Protein AF-A0A6V8L396-F1 (afdb_monomer)

Structure (mmCIF, N/CA/C/O backbone):
data_AF-A0A6V8L396-F1
#
_entry.id   AF-A0A6V8L396-F1
#
loop_
_atom_site.group_PDB
_atom_site.id
_atom_site.type_symbol
_atom_site.label_atom_id
_atom_site.label_alt_id
_atom_site.label_comp_id
_atom_site.label_asym_id
_atom_site.label_entity_id
_atom_site.label_seq_id
_atom_site.pdbx_PDB_ins_code
_atom_site.Cartn_x
_atom_site.Cartn_y
_atom_site.Cartn_z
_atom_site.occupancy
_atom_site.B_iso_or_equiv
_atom_site.auth_seq_id
_atom_site.auth_comp_id
_atom_site.auth_asym_id
_atom_site.auth_atom_id
_atom_site.pdbx_PDB_model_num
ATOM 1 N N . MET A 1 1 ? 0.918 -4.784 -19.667 1.00 51.03 1 MET A N 1
ATOM 2 C CA . MET A 1 1 ? 1.719 -4.224 -18.558 1.00 51.03 1 MET A CA 1
ATOM 3 C C . MET A 1 1 ? 2.031 -5.389 -17.631 1.00 51.03 1 MET A C 1
ATOM 5 O O . MET A 1 1 ? 1.090 -6.029 -17.191 1.00 51.03 1 MET A O 1
ATOM 9 N N . GLN A 1 2 ? 3.299 -5.761 -17.452 1.00 62.91 2 GLN A N 1
ATOM 10 C CA . GLN A 1 2 ? 3.684 -6.818 -16.505 1.00 62.91 2 GLN A CA 1
ATOM 11 C C . GLN A 1 2 ? 3.839 -6.142 -15.140 1.00 62.91 2 GLN A C 1
ATOM 13 O O . GLN A 1 2 ? 4.807 -5.415 -14.931 1.00 62.91 2 GLN A O 1
ATOM 18 N N . ILE A 1 3 ? 2.837 -6.283 -14.274 1.00 71.19 3 ILE A N 1
ATOM 19 C CA . ILE A 1 3 ? 2.893 -5.815 -12.885 1.00 71.19 3 ILE A CA 1
ATOM 20 C C . ILE A 1 3 ? 3.280 -7.030 -12.042 1.00 71.19 3 ILE A C 1
ATOM 22 O O . ILE A 1 3 ? 2.741 -8.117 -12.253 1.00 71.19 3 ILE A O 1
ATOM 26 N N . SER A 1 4 ? 4.230 -6.870 -11.119 1.00 83.62 4 SER A N 1
ATOM 27 C CA . SER A 1 4 ? 4.570 -7.942 -10.185 1.00 83.62 4 SER A CA 1
ATOM 28 C C . SER A 1 4 ? 3.343 -8.282 -9.324 1.00 83.62 4 SER A C 1
ATOM 30 O O . SER A 1 4 ? 2.509 -7.418 -9.047 1.00 83.62 4 SER A O 1
ATOM 32 N N . ALA A 1 5 ? 3.229 -9.521 -8.836 1.00 85.56 5 ALA A N 1
ATOM 33 C CA . ALA A 1 5 ? 2.161 -9.861 -7.885 1.00 85.56 5 ALA A CA 1
ATOM 34 C C . ALA A 1 5 ? 2.187 -8.941 -6.645 1.00 85.56 5 ALA A C 1
ATOM 36 O O . ALA A 1 5 ? 1.151 -8.597 -6.083 1.00 85.56 5 ALA A O 1
ATOM 37 N N . ARG A 1 6 ? 3.383 -8.474 -6.257 1.00 88.75 6 ARG A N 1
ATOM 38 C CA . ARG A 1 6 ? 3.570 -7.506 -5.172 1.00 88.75 6 ARG A CA 1
ATOM 39 C C . ARG A 1 6 ? 2.971 -6.140 -5.508 1.00 88.75 6 ARG A C 1
ATOM 41 O O . ARG A 1 6 ? 2.292 -5.562 -4.664 1.00 88.75 6 ARG A O 1
ATOM 48 N N . GLY A 1 7 ? 3.200 -5.651 -6.724 1.00 92.25 7 GLY A N 1
ATOM 49 C CA . GLY A 1 7 ? 2.638 -4.409 -7.242 1.00 92.25 7 GLY A CA 1
ATOM 50 C C . GLY A 1 7 ? 1.114 -4.449 -7.319 1.00 92.25 7 GLY A C 1
ATOM 51 O O . GLY A 1 7 ? 0.462 -3.516 -6.857 1.00 92.25 7 GLY A O 1
ATOM 52 N N . ASP A 1 8 ? 0.541 -5.548 -7.820 1.00 90.88 8 ASP A N 1
ATOM 53 C CA . ASP A 1 8 ? -0.915 -5.749 -7.869 1.00 90.88 8 ASP A CA 1
ATOM 54 C C . ASP A 1 8 ? -1.534 -5.675 -6.465 1.00 90.88 8 ASP A C 1
ATOM 56 O O . ASP A 1 8 ? -2.450 -4.888 -6.218 1.00 90.88 8 ASP A O 1
ATOM 60 N N . TYR A 1 9 ? -0.963 -6.400 -5.501 1.00 92.94 9 TYR A N 1
ATOM 61 C CA . TYR A 1 9 ? -1.454 -6.396 -4.121 1.00 92.94 9 TYR A CA 1
ATOM 62 C C . TYR A 1 9 ? -1.303 -5.032 -3.441 1.00 92.94 9 TYR A C 1
ATOM 64 O O . TYR A 1 9 ? -2.159 -4.633 -2.651 1.00 92.94 9 TYR A O 1
ATOM 72 N N . ALA A 1 10 ? -0.251 -4.279 -3.767 1.00 95.19 10 ALA A N 1
ATOM 73 C CA . ALA A 1 10 ? -0.072 -2.923 -3.264 1.00 95.19 10 ALA A CA 1
ATOM 74 C C . ALA A 1 10 ? -1.143 -1.960 -3.783 1.00 95.19 10 ALA A C 1
ATOM 76 O O . ALA A 1 10 ? -1.666 -1.157 -3.008 1.00 95.19 10 ALA A O 1
ATOM 77 N N . VAL A 1 11 ? -1.503 -2.060 -5.066 1.00 95.69 11 VAL A N 1
ATOM 78 C CA . VAL A 1 11 ? -2.578 -1.249 -5.650 1.00 95.69 11 VAL A CA 1
ATOM 79 C C . VAL A 1 11 ? -3.922 -1.614 -5.025 1.00 95.69 11 VAL A C 1
ATOM 81 O O . VAL A 1 11 ? -4.648 -0.719 -4.599 1.00 95.69 11 VAL A O 1
ATOM 84 N N . ARG A 1 12 ? -4.227 -2.908 -4.890 1.00 95.50 12 ARG A N 1
ATOM 85 C CA . ARG A 1 12 ? -5.455 -3.392 -4.239 1.00 95.50 12 ARG A CA 1
ATOM 86 C C . ARG A 1 12 ? -5.583 -2.914 -2.795 1.00 95.50 12 ARG A C 1
ATOM 88 O O . ARG A 1 12 ? -6.603 -2.339 -2.429 1.00 95.50 12 ARG A O 1
ATOM 95 N N . ALA A 1 13 ? -4.521 -3.045 -1.999 1.00 96.50 13 ALA A N 1
ATOM 96 C CA . ALA A 1 13 ? -4.500 -2.534 -0.630 1.00 96.50 13 ALA A CA 1
ATOM 97 C C . ALA A 1 13 ? -4.742 -1.015 -0.574 1.00 96.50 13 ALA A C 1
ATOM 99 O O . ALA A 1 13 ? -5.498 -0.532 0.269 1.00 96.50 13 ALA A O 1
ATOM 100 N N . ALA A 1 14 ? -4.119 -0.252 -1.478 1.00 97.00 14 ALA A N 1
ATOM 101 C CA . ALA A 1 14 ? -4.315 1.192 -1.554 1.00 97.00 14 ALA A CA 1
ATOM 102 C C . ALA A 1 14 ? -5.747 1.572 -1.967 1.00 97.00 14 ALA A C 1
ATOM 104 O O . ALA A 1 14 ? -6.254 2.579 -1.479 1.00 97.00 14 ALA A O 1
ATOM 105 N N . LEU A 1 15 ? -6.411 0.773 -2.810 1.00 96.62 15 LEU A N 1
ATOM 106 C CA . LEU A 1 15 ? -7.813 0.973 -3.193 1.00 96.62 15 LEU A CA 1
ATOM 107 C C . LEU A 1 15 ? -8.778 0.740 -2.024 1.00 96.62 15 LEU A C 1
ATOM 109 O O . LEU A 1 15 ? -9.686 1.554 -1.833 1.00 96.62 15 LEU A O 1
ATOM 113 N N . SER A 1 16 ? -8.562 -0.295 -1.203 1.00 96.88 16 SER A N 1
ATOM 114 C CA . SER A 1 16 ? -9.347 -0.494 0.027 1.00 96.88 16 SER A CA 1
ATOM 115 C C . SER A 1 16 ? -9.204 0.713 0.958 1.00 96.88 16 SER A C 1
ATOM 117 O O . SER A 1 16 ? -10.196 1.298 1.391 1.00 96.88 16 SER A O 1
ATOM 119 N N . LEU A 1 17 ? -7.964 1.165 1.187 1.00 97.38 17 LEU A N 1
ATOM 120 C CA . LEU A 1 17 ? -7.687 2.339 2.019 1.00 97.38 17 LEU A CA 1
ATOM 121 C C . LEU A 1 17 ? -8.270 3.633 1.439 1.00 97.38 17 LEU A C 1
ATOM 123 O O . LEU A 1 17 ? -8.744 4.478 2.192 1.00 97.38 17 LEU A O 1
ATOM 127 N N . ALA A 1 18 ? -8.246 3.798 0.116 1.00 97.31 18 ALA A N 1
ATOM 128 C CA . ALA A 1 18 ? -8.839 4.945 -0.562 1.00 97.31 18 ALA A CA 1
ATOM 129 C C . ALA A 1 18 ? -10.361 4.985 -0.397 1.00 97.31 18 ALA A C 1
ATOM 131 O O . ALA A 1 18 ? -10.916 6.057 -0.169 1.00 97.31 18 ALA A O 1
ATOM 132 N N . SER A 1 19 ? -11.015 3.824 -0.476 1.00 96.81 19 SER A N 1
ATOM 133 C CA . SER A 1 19 ? -12.471 3.695 -0.341 1.00 96.81 19 SER A CA 1
ATOM 134 C C . SER A 1 19 ? -12.950 3.978 1.084 1.00 96.81 19 SER A C 1
ATOM 136 O O . SER A 1 19 ? -14.049 4.490 1.271 1.00 96.81 19 SER A O 1
ATOM 138 N N . ALA A 1 20 ? -12.114 3.690 2.085 1.00 96.19 20 ALA A N 1
ATOM 139 C CA . ALA A 1 20 ? -12.396 3.980 3.488 1.00 96.19 20 ALA A CA 1
ATOM 140 C C . ALA A 1 20 ? -11.873 5.349 3.962 1.00 96.19 20 ALA A C 1
ATOM 142 O O . ALA A 1 20 ? -12.145 5.740 5.095 1.00 96.19 20 ALA A O 1
ATOM 143 N N . TYR A 1 21 ? -11.110 6.081 3.144 1.00 96.62 21 TYR A N 1
ATOM 144 C CA . TYR A 1 21 ? -10.445 7.314 3.565 1.00 96.62 21 TYR A CA 1
ATOM 145 C C . TYR A 1 21 ? -11.450 8.373 4.068 1.00 96.62 21 TYR A C 1
ATOM 147 O O . TYR A 1 21 ? -12.440 8.636 3.383 1.00 96.62 21 TYR A O 1
ATOM 155 N N . PRO A 1 22 ? -11.193 9.052 5.208 1.00 95.56 22 PRO A N 1
ATOM 156 C CA . PRO A 1 22 ? -9.960 9.040 6.009 1.00 95.56 22 PRO A CA 1
ATOM 157 C C . PRO A 1 22 ? -9.918 8.003 7.147 1.00 95.56 22 PRO A C 1
ATOM 159 O O . PRO A 1 22 ? -8.983 8.029 7.948 1.00 95.56 22 PRO A O 1
ATOM 162 N N . SER A 1 23 ? -10.889 7.094 7.232 1.00 96.06 23 SER A N 1
ATOM 163 C CA . SER A 1 23 ? -10.984 6.086 8.294 1.00 96.06 23 SER A CA 1
ATOM 164 C C . SER A 1 23 ? -9.814 5.096 8.284 1.00 96.06 23 SER A C 1
ATOM 166 O O . SER A 1 23 ? -9.154 4.874 7.267 1.00 96.06 23 SER A O 1
ATOM 168 N N . LEU A 1 24 ? -9.548 4.498 9.447 1.00 96.06 24 LEU A N 1
ATOM 169 C CA . LEU A 1 24 ? -8.548 3.445 9.602 1.00 96.06 24 LEU A CA 1
ATOM 170 C C . LEU A 1 24 ? -9.134 2.091 9.198 1.00 96.06 24 LEU A C 1
ATOM 172 O O . LEU A 1 24 ? -10.262 1.764 9.558 1.00 96.06 24 LEU A O 1
ATOM 176 N N . MET A 1 25 ? -8.332 1.270 8.525 1.00 96.12 25 MET A N 1
ATOM 177 C CA . MET A 1 25 ? -8.629 -0.142 8.294 1.00 96.12 25 MET A CA 1
ATOM 178 C C . MET A 1 25 ? -7.545 -1.024 8.903 1.00 96.12 25 MET A C 1
ATOM 180 O O . MET A 1 25 ? -6.349 -0.774 8.734 1.00 96.12 25 MET A O 1
ATOM 184 N N . SER A 1 26 ? -7.939 -2.093 9.592 1.00 95.00 26 SER A N 1
ATOM 185 C CA . SER A 1 26 ? -6.975 -3.075 10.088 1.00 95.00 26 SER A CA 1
ATOM 186 C C . SER A 1 26 ? -6.359 -3.862 8.924 1.00 95.00 26 SER A C 1
ATOM 188 O O . SER A 1 26 ? -6.996 -4.082 7.893 1.00 95.00 26 SER A O 1
ATOM 190 N N . ALA A 1 27 ? -5.124 -4.348 9.092 1.00 93.25 27 ALA A N 1
ATOM 191 C CA . ALA A 1 27 ? -4.502 -5.217 8.086 1.00 93.25 27 ALA A CA 1
ATOM 192 C C . ALA A 1 27 ? -5.336 -6.485 7.829 1.00 93.25 27 ALA A C 1
ATOM 194 O O . ALA A 1 27 ? -5.348 -7.005 6.720 1.00 93.25 27 ALA A O 1
ATOM 195 N N . GLN A 1 28 ? -6.063 -6.971 8.839 1.00 93.00 28 GLN A N 1
ATOM 196 C CA . GLN A 1 28 ? -6.955 -8.116 8.690 1.00 93.00 28 GLN A CA 1
ATOM 197 C C . GLN A 1 28 ? -8.180 -7.790 7.828 1.00 93.00 28 GLN A C 1
ATOM 199 O O . GLN A 1 28 ? -8.518 -8.592 6.965 1.00 93.00 28 GLN A O 1
ATOM 204 N N . ALA A 1 29 ? -8.794 -6.619 8.014 1.00 94.12 29 ALA A N 1
ATOM 205 C CA . ALA A 1 29 ? -9.924 -6.184 7.195 1.00 94.12 29 ALA A CA 1
ATOM 206 C C . ALA A 1 29 ? -9.517 -6.023 5.724 1.00 94.12 29 ALA A C 1
ATOM 208 O O . ALA A 1 29 ? -10.196 -6.534 4.844 1.00 94.12 29 ALA A O 1
ATOM 209 N N . ILE A 1 30 ? -8.366 -5.396 5.458 1.00 95.31 30 ILE A N 1
ATOM 210 C CA . ILE A 1 30 ? -7.846 -5.227 4.090 1.00 95.31 3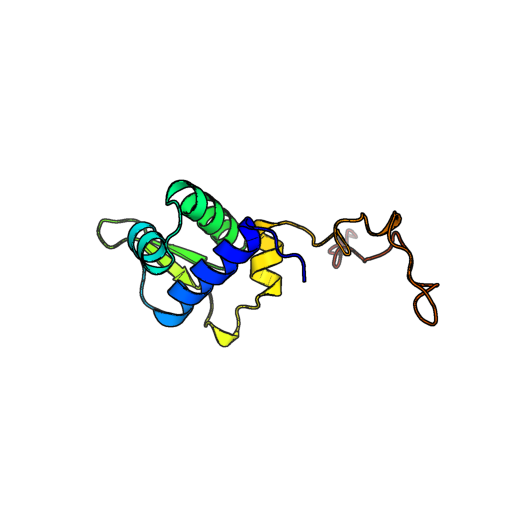0 ILE A CA 1
ATOM 211 C C . ILE A 1 30 ? -7.508 -6.589 3.458 1.00 95.31 30 ILE A C 1
ATOM 213 O O . ILE A 1 30 ? -7.788 -6.815 2.285 1.00 95.31 30 ILE A O 1
ATOM 217 N N . ALA A 1 31 ? -6.915 -7.511 4.225 1.00 93.88 31 ALA A N 1
ATOM 218 C CA . ALA A 1 31 ? -6.601 -8.856 3.742 1.00 93.88 31 ALA A CA 1
ATOM 219 C C . ALA A 1 31 ? -7.862 -9.641 3.350 1.00 93.88 31 ALA A C 1
ATOM 221 O O . ALA A 1 31 ? -7.845 -10.338 2.342 1.00 93.88 31 ALA A O 1
ATOM 222 N N . GLN A 1 32 ? -8.939 -9.521 4.130 1.00 93.50 32 GLN A N 1
ATOM 223 C CA . GLN A 1 32 ? -10.223 -10.163 3.839 1.00 93.50 32 GLN A CA 1
ATOM 224 C C . GLN A 1 32 ? -10.928 -9.523 2.640 1.00 93.50 32 GLN A C 1
ATOM 226 O O . GLN A 1 32 ? -11.400 -10.243 1.768 1.00 93.50 32 GLN A O 1
ATOM 231 N N . ASP A 1 33 ? -10.956 -8.190 2.577 1.00 92.12 33 ASP A N 1
ATOM 232 C CA . ASP A 1 33 ? -11.589 -7.422 1.496 1.00 92.12 33 ASP A CA 1
ATOM 233 C C . ASP A 1 33 ? -11.004 -7.751 0.113 1.00 92.12 33 ASP A C 1
ATOM 235 O O . ASP A 1 33 ? -11.711 -7.753 -0.889 1.00 92.12 33 ASP A O 1
ATOM 239 N N . GLN A 1 34 ? -9.710 -8.066 0.059 1.00 91.38 34 GLN A N 1
ATOM 240 C CA . GLN A 1 34 ? -8.982 -8.281 -1.192 1.00 91.38 34 GLN A CA 1
ATOM 241 C C . GLN A 1 34 ? -8.555 -9.739 -1.426 1.00 91.38 34 GLN A C 1
ATOM 243 O O . GLN A 1 34 ? -7.811 -9.997 -2.372 1.00 91.38 34 GLN A O 1
ATOM 248 N N . ASP A 1 35 ? -8.994 -10.669 -0.570 1.00 91.44 35 ASP A N 1
ATOM 249 C CA . ASP A 1 35 ? -8.606 -12.089 -0.587 1.00 91.44 35 ASP A CA 1
ATOM 250 C C . ASP A 1 35 ? -7.077 -12.294 -0.670 1.00 91.44 35 ASP A C 1
ATOM 252 O O . ASP A 1 35 ? -6.533 -12.973 -1.543 1.00 91.44 35 ASP A O 1
ATOM 256 N N . MET A 1 36 ? -6.347 -11.626 0.232 1.00 89.88 36 MET A N 1
ATOM 257 C CA . MET A 1 36 ? -4.882 -11.590 0.236 1.00 89.88 36 MET A CA 1
ATOM 258 C C . MET A 1 36 ? -4.271 -12.260 1.477 1.00 89.88 36 MET A C 1
ATOM 260 O O . MET A 1 36 ? -4.740 -12.056 2.601 1.00 89.88 36 MET A O 1
ATOM 264 N N . PRO A 1 37 ? -3.131 -12.971 1.344 1.00 92.25 37 PRO A N 1
ATOM 265 C CA . PRO A 1 37 ? -2.410 -13.503 2.497 1.00 92.25 37 PRO A CA 1
ATOM 266 C C . PRO A 1 37 ? -1.916 -12.392 3.437 1.00 92.25 37 PRO A C 1
ATOM 268 O O . PRO A 1 37 ? -1.089 -11.557 3.058 1.00 92.25 37 PRO A O 1
ATOM 271 N N . ARG A 1 38 ? -2.346 -12.424 4.707 1.00 90.44 38 ARG A N 1
ATOM 272 C CA . ARG A 1 38 ? -2.062 -11.360 5.693 1.00 90.44 38 ARG A CA 1
ATOM 273 C C . ARG A 1 38 ? -0.575 -11.028 5.840 1.00 90.44 38 ARG A C 1
ATOM 275 O O . ARG A 1 38 ? -0.209 -9.860 5.813 1.00 90.44 38 ARG A O 1
ATOM 282 N N . LYS A 1 39 ? 0.293 -12.042 5.948 1.00 89.44 39 LYS A N 1
ATOM 283 C CA . LYS A 1 39 ? 1.753 -11.842 6.065 1.00 89.44 39 LYS A CA 1
ATOM 284 C C . LYS A 1 39 ? 2.332 -11.061 4.885 1.00 89.44 39 LYS A C 1
ATOM 286 O O . LYS A 1 39 ? 3.249 -10.265 5.062 1.00 89.44 39 LYS A O 1
ATOM 291 N N . PHE A 1 40 ? 1.815 -11.302 3.683 1.00 89.81 40 PHE A N 1
ATOM 292 C CA . PHE A 1 40 ? 2.279 -10.603 2.494 1.00 89.81 40 PHE A CA 1
ATOM 293 C C . PHE A 1 40 ? 1.797 -9.152 2.499 1.00 89.81 40 PHE A C 1
ATOM 295 O O . PHE A 1 40 ? 2.586 -8.237 2.266 1.00 89.81 40 PHE A O 1
ATOM 302 N N . LEU A 1 41 ? 0.525 -8.936 2.842 1.00 93.31 41 LEU A N 1
ATOM 303 C CA . LEU A 1 41 ? -0.036 -7.599 2.991 1.00 93.31 41 LEU A CA 1
ATOM 304 C C . LEU A 1 41 ? 0.714 -6.773 4.047 1.00 93.31 41 LEU A C 1
ATOM 306 O O . LEU A 1 41 ? 0.991 -5.603 3.815 1.00 93.31 41 LEU A O 1
ATOM 310 N N . GLU A 1 42 ? 1.091 -7.364 5.182 1.00 93.25 42 GLU A N 1
ATOM 311 C CA . GLU A 1 42 ? 1.880 -6.684 6.219 1.00 93.25 42 GLU A CA 1
ATOM 312 C C . GLU A 1 42 ? 3.224 -6.171 5.670 1.00 93.25 42 GLU A C 1
ATOM 314 O O . GLU A 1 42 ? 3.625 -5.046 5.976 1.00 93.25 42 GLU A O 1
ATOM 319 N N . ALA A 1 43 ? 3.895 -6.951 4.813 1.00 93.31 43 ALA A N 1
ATOM 320 C CA . ALA A 1 43 ? 5.125 -6.523 4.149 1.00 93.31 43 ALA A CA 1
ATOM 321 C C . ALA A 1 43 ? 4.876 -5.369 3.162 1.00 93.31 43 ALA A C 1
ATOM 323 O O . ALA A 1 43 ? 5.613 -4.384 3.171 1.00 93.31 43 ALA A O 1
ATOM 324 N N . VAL A 1 44 ? 3.809 -5.455 2.364 1.00 95.00 44 VAL A N 1
ATOM 325 C CA . VAL A 1 44 ? 3.391 -4.395 1.432 1.00 95.00 44 VAL A CA 1
ATOM 326 C C . VAL A 1 44 ? 3.056 -3.099 2.179 1.00 95.00 44 VAL A C 1
ATOM 328 O O . VAL A 1 44 ? 3.580 -2.038 1.849 1.00 95.00 44 VAL A O 1
ATOM 331 N N . LEU A 1 45 ? 2.242 -3.169 3.234 1.00 95.50 45 LEU A N 1
ATOM 332 C CA . LEU A 1 45 ? 1.875 -2.016 4.060 1.00 95.50 45 LEU A CA 1
ATOM 333 C C . LEU A 1 45 ? 3.093 -1.400 4.758 1.00 95.50 45 LEU A C 1
ATOM 335 O O . LEU A 1 45 ? 3.150 -0.182 4.931 1.00 95.50 45 LEU A O 1
ATOM 339 N N . ALA A 1 46 ? 4.083 -2.210 5.146 1.00 95.25 46 ALA A N 1
ATOM 340 C CA . ALA A 1 46 ? 5.334 -1.706 5.701 1.00 95.25 46 ALA A CA 1
ATOM 341 C C . ALA A 1 46 ? 6.123 -0.876 4.677 1.00 95.25 46 ALA A C 1
ATOM 343 O O . ALA A 1 46 ? 6.636 0.187 5.036 1.00 95.25 46 ALA A O 1
ATOM 344 N N . ASP A 1 47 ? 6.185 -1.312 3.420 1.00 95.31 47 ASP A N 1
ATOM 345 C CA . ASP A 1 47 ? 6.857 -0.574 2.345 1.00 95.31 47 ASP A CA 1
ATOM 346 C C . ASP A 1 47 ? 6.115 0.713 1.984 1.00 95.31 47 ASP A C 1
ATOM 348 O O . ASP A 1 47 ? 6.721 1.785 1.943 1.00 95.31 47 ASP A O 1
ATOM 352 N N . LEU A 1 48 ? 4.787 0.651 1.850 1.00 96.69 48 LEU A N 1
ATOM 353 C CA . LEU A 1 48 ? 3.956 1.838 1.637 1.00 96.69 48 LEU A CA 1
ATOM 354 C C . LEU A 1 48 ? 4.101 2.849 2.784 1.00 96.69 48 LEU A C 1
ATOM 356 O O . LEU A 1 48 ? 4.110 4.059 2.549 1.00 96.69 48 LEU A O 1
ATOM 360 N N . ARG A 1 49 ? 4.251 2.374 4.029 1.00 96.81 49 ARG A N 1
ATOM 361 C CA . ARG A 1 49 ? 4.484 3.238 5.194 1.00 96.81 49 ARG A CA 1
ATOM 362 C C . ARG A 1 49 ? 5.859 3.895 5.129 1.00 96.81 49 ARG A C 1
ATOM 364 O O . ARG A 1 49 ? 5.970 5.085 5.406 1.00 96.81 49 ARG A O 1
ATOM 371 N N . ARG A 1 50 ? 6.905 3.142 4.769 1.00 95.62 50 ARG A N 1
ATOM 372 C CA . ARG A 1 50 ? 8.268 3.680 4.584 1.00 95.62 50 ARG A CA 1
ATOM 373 C C . ARG A 1 50 ? 8.307 4.749 3.493 1.00 95.62 50 ARG A C 1
ATOM 375 O O . ARG A 1 50 ? 8.998 5.745 3.660 1.00 95.62 50 ARG A O 1
ATOM 382 N N . ALA A 1 51 ? 7.534 4.564 2.424 1.00 95.56 51 ALA A N 1
ATOM 383 C CA . ALA A 1 51 ? 7.392 5.529 1.339 1.00 95.56 51 ALA A CA 1
ATOM 384 C C . ALA A 1 51 ? 6.479 6.726 1.677 1.00 95.56 51 ALA A C 1
ATOM 386 O O . ALA A 1 51 ? 6.309 7.613 0.844 1.00 95.56 51 ALA A O 1
ATOM 387 N N . GLY A 1 52 ? 5.871 6.762 2.869 1.00 96.69 52 GLY A N 1
ATOM 388 C CA . GLY A 1 52 ? 4.978 7.845 3.285 1.00 96.69 52 GLY A CA 1
ATOM 389 C C . GLY A 1 52 ? 3.626 7.863 2.567 1.00 96.69 52 GLY A C 1
ATOM 390 O O . GLY A 1 52 ? 2.946 8.881 2.600 1.00 96.69 52 GLY A O 1
ATOM 391 N N . ILE A 1 53 ? 3.227 6.760 1.927 1.00 97.69 53 ILE A N 1
ATOM 392 C CA . ILE A 1 53 ? 1.942 6.634 1.220 1.00 97.69 53 ILE A CA 1
ATOM 393 C C . ILE A 1 53 ? 0.813 6.310 2.200 1.00 97.69 53 ILE A C 1
ATOM 395 O O . ILE A 1 53 ? -0.306 6.796 2.040 1.00 97.69 53 ILE A O 1
ATOM 399 N N . VAL A 1 54 ? 1.107 5.521 3.236 1.00 98.06 54 VAL A N 1
ATOM 400 C CA . VAL A 1 54 ? 0.154 5.175 4.298 1.00 98.06 54 VAL A CA 1
ATOM 401 C C . VAL A 1 54 ? 0.677 5.590 5.666 1.00 98.06 54 VAL A C 1
ATOM 403 O O . VAL A 1 54 ? 1.885 5.629 5.913 1.00 98.06 54 VAL A O 1
ATOM 406 N N . ARG A 1 55 ? -0.248 5.853 6.584 1.00 96.69 55 ARG A N 1
ATOM 407 C CA . ARG A 1 55 ? 0.019 6.037 8.012 1.00 96.69 55 ARG A CA 1
ATOM 408 C C . ARG A 1 55 ? -0.522 4.839 8.773 1.00 96.69 55 ARG A C 1
ATOM 410 O O . ARG A 1 55 ? -1.519 4.252 8.368 1.00 96.69 55 ARG A O 1
ATOM 417 N N . ALA A 1 56 ? 0.148 4.490 9.865 1.00 94.62 56 ALA A N 1
ATOM 418 C CA . ALA A 1 56 ? -0.270 3.415 10.752 1.00 94.62 56 ALA A CA 1
ATOM 419 C C . ALA A 1 56 ? -0.546 3.979 12.146 1.00 94.62 56 ALA A C 1
ATOM 421 O O . ALA A 1 56 ? 0.292 4.697 12.695 1.00 94.62 56 ALA A O 1
ATOM 422 N N . GLN A 1 57 ? -1.682 3.609 12.724 1.00 93.38 57 GLN A N 1
ATOM 423 C CA . GLN A 1 57 ? -2.044 3.916 14.101 1.00 93.38 57 GLN A CA 1
ATOM 424 C C . GLN A 1 57 ? -2.015 2.634 14.935 1.00 93.38 57 GLN A C 1
ATOM 426 O O . GLN A 1 57 ? -2.503 1.590 14.505 1.00 93.38 57 GLN A O 1
ATOM 431 N N . ARG A 1 58 ? -1.411 2.704 16.125 1.00 87.25 58 ARG A N 1
ATOM 432 C CA . ARG A 1 58 ? -1.368 1.590 17.087 1.00 87.25 58 ARG A CA 1
ATOM 433 C C . ARG A 1 58 ? -2.603 1.618 17.994 1.00 87.25 58 ARG A C 1
ATOM 435 O O . ARG A 1 58 ? -3.187 2.679 18.189 1.00 87.25 58 ARG A O 1
ATOM 442 N N . GLY A 1 59 ? -2.932 0.477 18.597 1.00 84.69 59 GLY A N 1
ATOM 443 C CA . GLY A 1 59 ? -4.039 0.327 19.549 1.00 84.69 59 GLY A CA 1
ATOM 444 C C . GLY A 1 59 ? -5.034 -0.752 19.119 1.00 84.69 59 GLY A C 1
ATOM 445 O O . GLY A 1 59 ? -4.878 -1.335 18.049 1.00 84.69 59 GLY A O 1
ATOM 446 N N . ALA A 1 60 ? -6.041 -1.014 19.958 1.00 75.31 60 ALA A N 1
ATOM 447 C CA . ALA A 1 60 ? -7.105 -1.984 19.669 1.00 75.31 60 ALA A CA 1
ATOM 448 C C . ALA A 1 60 ? -7.937 -1.582 18.434 1.00 75.31 60 ALA A C 1
ATOM 450 O O . ALA A 1 60 ? -8.231 -2.421 17.594 1.00 75.31 60 ALA A O 1
ATOM 451 N N . GLU A 1 61 ? -8.189 -0.279 18.281 1.00 78.12 61 GLU A N 1
ATOM 452 C CA . GLU A 1 61 ? -8.814 0.363 17.109 1.00 78.12 61 GLU A CA 1
ATOM 453 C C . GLU A 1 61 ? -7.759 0.831 16.077 1.00 78.12 61 GLU A C 1
ATOM 455 O O . GLU A 1 61 ? -7.965 1.763 15.301 1.00 78.12 61 GLU A O 1
ATOM 460 N N . GLY A 1 62 ? -6.552 0.257 16.133 1.00 87.88 62 GLY A N 1
ATOM 461 C CA . GLY A 1 62 ? -5.443 0.618 15.258 1.00 87.88 62 GLY A CA 1
ATOM 462 C C . GLY A 1 62 ? -5.635 0.123 13.824 1.00 87.88 62 GLY A C 1
ATOM 463 O O . GLY A 1 62 ? -6.419 -0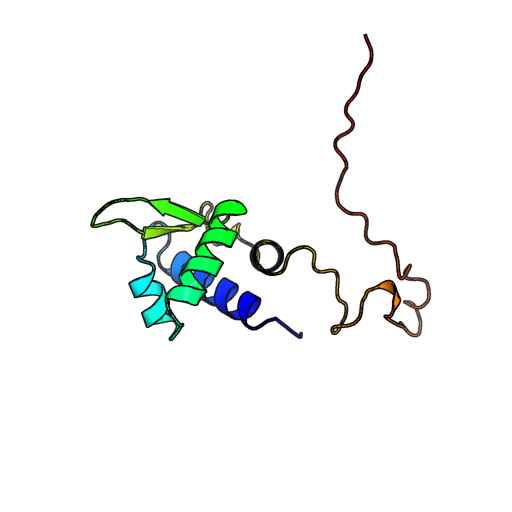.779 13.535 1.00 87.88 62 GLY A O 1
ATOM 464 N N . GLY A 1 63 ? -4.863 0.681 12.899 1.00 94.56 63 GLY A N 1
ATOM 465 C CA . GLY A 1 63 ? -4.968 0.321 11.492 1.00 94.56 63 GLY A CA 1
ATOM 466 C C . GLY A 1 63 ? -4.124 1.200 10.591 1.00 94.56 63 GLY A C 1
ATOM 467 O O . GLY A 1 63 ? -3.195 1.876 11.038 1.00 94.56 63 GLY A O 1
ATOM 468 N N . TYR A 1 64 ? -4.462 1.173 9.312 1.00 97.38 64 TYR A N 1
ATOM 469 C CA . TYR A 1 64 ? -3.809 1.908 8.247 1.00 97.38 64 TYR A CA 1
ATOM 470 C C . TYR A 1 64 ? -4.804 2.852 7.576 1.00 97.38 64 TYR A C 1
ATOM 472 O O . TYR A 1 64 ? -5.988 2.548 7.478 1.00 97.38 64 TYR A O 1
ATOM 480 N N . THR A 1 65 ? -4.312 3.990 7.102 1.00 97.69 65 THR A N 1
ATOM 481 C CA . THR A 1 65 ? -5.041 4.925 6.232 1.00 97.69 65 THR A CA 1
ATOM 482 C C . THR A 1 65 ? -4.054 5.575 5.266 1.00 97.69 65 THR A C 1
ATOM 484 O O . THR A 1 65 ? -2.838 5.504 5.482 1.00 97.69 65 THR A O 1
ATOM 487 N N . LEU A 1 66 ? -4.537 6.203 4.195 1.00 98.25 66 LEU A N 1
ATOM 488 C CA . LEU A 1 66 ? -3.665 6.958 3.296 1.00 98.25 66 LEU A CA 1
ATOM 489 C C . LEU A 1 66 ? -3.082 8.182 4.014 1.00 98.25 66 LEU A C 1
ATOM 491 O O . LEU A 1 66 ? -3.740 8.846 4.813 1.00 98.25 66 LEU A O 1
ATOM 495 N N . ALA A 1 67 ? -1.823 8.500 3.721 1.00 97.69 67 ALA A N 1
ATOM 496 C CA . ALA A 1 67 ? -1.162 9.676 4.276 1.00 97.69 67 ALA A CA 1
ATOM 497 C C . ALA A 1 67 ? -1.685 10.989 3.672 1.00 97.69 67 ALA A C 1
ATOM 499 O O . ALA A 1 67 ? -1.643 12.018 4.346 1.00 97.69 67 ALA A O 1
ATOM 500 N N . ASN A 1 68 ? -2.184 10.927 2.433 1.00 97.31 68 ASN A N 1
ATOM 501 C CA . ASN A 1 68 ? -2.746 12.036 1.664 1.00 97.31 68 ASN A CA 1
ATOM 502 C C . ASN A 1 68 ? -4.109 11.622 1.072 1.00 97.31 68 ASN A C 1
ATOM 504 O O . ASN A 1 68 ? -4.383 10.421 0.982 1.00 97.31 68 ASN A O 1
ATOM 508 N N . PRO A 1 69 ? -4.956 12.575 0.645 1.00 97.81 69 PRO A N 1
ATOM 509 C CA . PRO A 1 69 ? -6.213 12.278 -0.038 1.00 97.81 69 PRO A CA 1
ATOM 510 C C . PRO A 1 69 ? -6.028 11.331 -1.239 1.00 97.81 69 PRO A C 1
ATOM 512 O O . PRO A 1 69 ? -5.047 11.481 -1.969 1.00 97.81 69 PRO A O 1
ATOM 515 N N . PRO A 1 70 ? -6.978 10.414 -1.522 1.00 97.31 70 PRO A N 1
ATOM 516 C CA . PRO A 1 70 ? -6.849 9.424 -2.599 1.00 97.31 70 PRO A CA 1
ATOM 517 C C . PRO A 1 70 ? -6.460 10.007 -3.962 1.00 97.31 70 PRO A C 1
ATOM 519 O O . PRO A 1 70 ? -5.630 9.442 -4.664 1.00 97.31 70 PRO A O 1
ATOM 522 N N . ARG A 1 71 ? -7.003 11.183 -4.305 1.00 96.88 71 ARG A N 1
ATOM 523 C CA . ARG A 1 71 ? -6.718 11.899 -5.563 1.00 96.88 71 ARG A CA 1
ATOM 524 C C . ARG A 1 71 ? -5.249 12.326 -5.730 1.00 96.88 71 ARG A C 1
ATOM 526 O O . ARG A 1 71 ? -4.838 12.649 -6.836 1.00 96.88 71 ARG A O 1
ATOM 533 N N . GLU A 1 72 ? -4.478 12.368 -4.644 1.00 97.25 72 GLU A N 1
ATOM 534 C CA . GLU A 1 72 ? -3.059 12.757 -4.626 1.00 97.25 72 GLU A CA 1
ATOM 535 C C . GLU A 1 72 ? -2.128 11.532 -4.632 1.00 97.25 72 GLU A C 1
ATOM 537 O O . GLU A 1 72 ? -0.917 11.661 -4.818 1.00 97.25 72 GLU A O 1
ATOM 542 N N . VAL A 1 73 ? -2.678 10.326 -4.456 1.00 97.00 73 VAL A N 1
ATOM 543 C CA . VAL A 1 73 ? -1.917 9.076 -4.458 1.00 97.00 73 VAL A CA 1
ATOM 544 C C . VAL A 1 73 ? -1.928 8.479 -5.862 1.00 97.00 73 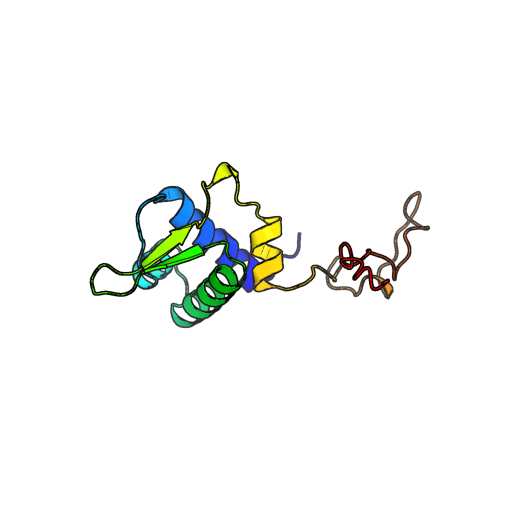VAL A C 1
AT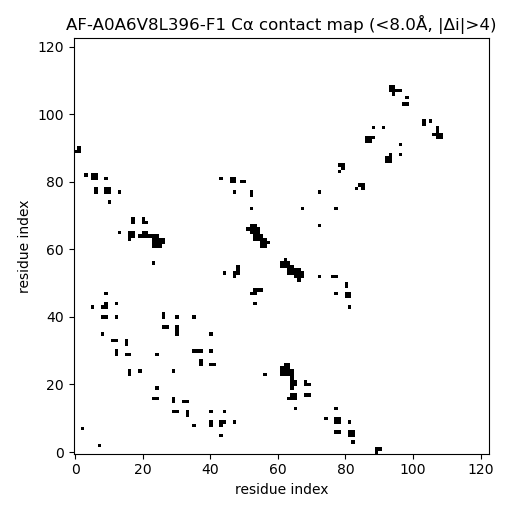OM 546 O O . VAL A 1 73 ? -2.962 8.075 -6.384 1.00 97.00 73 VAL A O 1
ATOM 549 N N . THR A 1 74 ? -0.753 8.395 -6.486 1.00 95.62 74 THR A N 1
ATOM 550 C CA . THR A 1 74 ? -0.619 7.831 -7.837 1.00 95.62 74 THR A CA 1
ATOM 551 C C . THR A 1 74 ? -0.222 6.358 -7.794 1.00 95.62 74 THR A C 1
ATOM 553 O O . THR A 1 74 ? 0.595 5.943 -6.969 1.00 95.62 74 THR A O 1
ATOM 556 N N . ILE A 1 75 ? -0.711 5.572 -8.759 1.00 93.44 75 ILE A N 1
ATOM 557 C CA . ILE A 1 75 ? -0.288 4.173 -8.947 1.00 93.44 75 ILE A CA 1
ATOM 558 C C . ILE A 1 75 ? 1.238 4.086 -9.116 1.00 93.44 75 ILE A C 1
ATOM 560 O O . ILE A 1 75 ? 1.882 3.218 -8.536 1.00 93.44 75 ILE A O 1
ATOM 564 N N . GLY A 1 76 ? 1.852 5.033 -9.833 1.00 91.56 76 GLY A N 1
ATOM 565 C CA . GLY A 1 76 ? 3.308 5.080 -9.995 1.00 91.56 76 GLY A CA 1
ATOM 566 C C . GLY A 1 76 ? 4.081 5.317 -8.690 1.00 91.56 76 GLY A C 1
ATOM 567 O O . GLY A 1 76 ? 5.229 4.890 -8.578 1.00 91.56 76 GLY A O 1
ATOM 568 N N . ALA A 1 77 ? 3.496 5.991 -7.693 1.00 93.44 77 ALA A N 1
ATOM 569 C CA . ALA A 1 77 ? 4.092 6.096 -6.359 1.00 93.44 77 ALA A CA 1
ATOM 570 C C . ALA A 1 77 ? 3.994 4.765 -5.600 1.00 93.44 77 ALA A C 1
ATOM 572 O O . ALA A 1 77 ? 4.986 4.326 -5.024 1.00 93.44 77 ALA A O 1
ATOM 573 N N . ILE A 1 78 ? 2.836 4.101 -5.669 1.00 95.19 78 ILE A N 1
ATOM 574 C CA . ILE A 1 78 ? 2.593 2.790 -5.047 1.00 95.19 78 ILE A CA 1
ATOM 575 C C . ILE A 1 78 ? 3.567 1.741 -5.594 1.00 95.19 78 ILE A C 1
ATOM 577 O O . ILE A 1 78 ? 4.263 1.091 -4.819 1.00 95.19 78 ILE A O 1
ATOM 581 N N . LEU A 1 79 ? 3.676 1.618 -6.920 1.00 92.19 79 LEU A N 1
ATOM 582 C CA . LEU A 1 79 ? 4.553 0.629 -7.552 1.00 92.19 79 LEU A CA 1
ATOM 583 C C . LEU A 1 79 ? 6.031 0.879 -7.224 1.00 92.19 79 LEU A C 1
ATOM 585 O O . LEU A 1 79 ? 6.740 -0.047 -6.844 1.00 92.19 79 LEU A O 1
ATOM 589 N N . ARG A 1 80 ? 6.487 2.141 -7.265 1.00 89.38 80 ARG A N 1
ATOM 590 C CA . ARG A 1 80 ? 7.865 2.492 -6.871 1.00 89.38 80 ARG A CA 1
ATOM 591 C C . ARG A 1 80 ? 8.169 2.179 -5.408 1.00 89.38 80 ARG A C 1
ATOM 593 O O . ARG A 1 80 ? 9.316 1.885 -5.084 1.00 89.38 80 ARG A O 1
ATOM 600 N N . ALA A 1 81 ? 7.171 2.259 -4.530 1.00 92.62 81 ALA A N 1
ATOM 601 C CA . ALA A 1 81 ? 7.350 1.951 -3.118 1.00 92.62 81 ALA A CA 1
ATOM 602 C C . ALA A 1 81 ? 7.590 0.455 -2.867 1.00 92.62 81 ALA A C 1
ATOM 604 O O . ALA A 1 81 ? 8.346 0.124 -1.958 1.00 92.62 81 ALA A O 1
ATOM 605 N N . VAL A 1 82 ? 6.970 -0.433 -3.654 1.00 91.25 82 VAL A N 1
ATOM 606 C CA . VAL A 1 82 ? 7.008 -1.886 -3.398 1.00 91.25 82 VAL A CA 1
ATOM 607 C C . VAL A 1 82 ? 7.965 -2.664 -4.293 1.00 91.25 82 VAL A C 1
ATOM 609 O O . VAL A 1 82 ? 8.533 -3.650 -3.830 1.00 91.25 82 VAL A O 1
ATOM 612 N N . ASP A 1 83 ? 8.166 -2.230 -5.538 1.00 85.00 83 ASP A N 1
ATOM 613 C CA . ASP A 1 83 ? 9.065 -2.885 -6.498 1.00 85.00 83 ASP A CA 1
ATOM 614 C C . ASP A 1 83 ? 10.431 -2.175 -6.600 1.00 85.00 83 ASP A C 1
ATOM 616 O O . ASP A 1 83 ? 11.361 -2.689 -7.220 1.00 85.00 83 ASP A O 1
ATOM 620 N N . GLY A 1 84 ? 10.582 -1.001 -5.975 1.00 73.31 84 GLY A N 1
ATOM 621 C CA . GLY A 1 84 ? 11.770 -0.158 -6.109 1.00 73.31 84 GLY A CA 1
ATOM 622 C C . GLY A 1 84 ? 11.771 0.647 -7.417 1.00 73.31 84 GLY A C 1
ATOM 623 O O . GLY A 1 84 ? 10.712 0.892 -8.003 1.00 73.31 84 GLY A O 1
ATOM 624 N N . PRO A 1 85 ? 12.937 1.130 -7.891 1.00 64.19 85 PRO A N 1
ATOM 625 C CA . PRO A 1 85 ? 13.022 1.792 -9.186 1.00 64.19 85 PRO A CA 1
ATOM 626 C C . PRO A 1 85 ? 12.452 0.864 -10.261 1.00 64.19 85 PRO A C 1
ATOM 628 O O . PRO A 1 85 ? 12.899 -0.275 -10.382 1.00 64.19 85 PRO A O 1
ATOM 631 N N . LEU A 1 86 ? 11.483 1.349 -11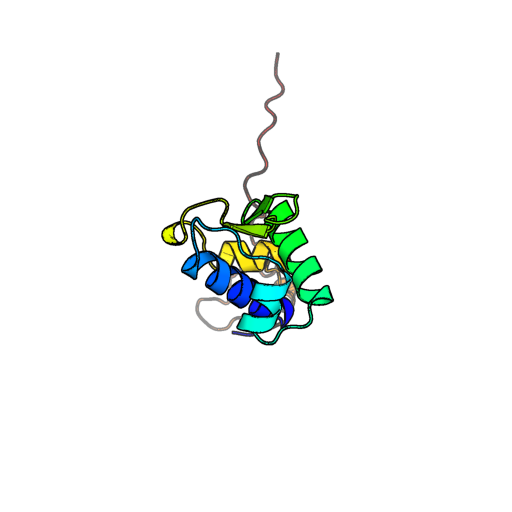.045 1.00 62.31 86 LEU A N 1
ATOM 632 C CA . LEU A 1 86 ? 10.979 0.655 -12.232 1.00 62.31 86 LEU A CA 1
ATOM 633 C C . LEU A 1 86 ? 12.102 0.628 -13.280 1.00 62.31 86 LEU A C 1
ATOM 635 O O . LEU A 1 86 ? 12.129 1.430 -14.205 1.00 62.31 86 LEU A O 1
ATOM 639 N N . ALA A 1 87 ? 13.086 -0.239 -13.066 1.00 56.38 87 ALA A N 1
ATOM 640 C CA . ALA A 1 87 ? 14.297 -0.340 -13.862 1.00 56.38 87 ALA A CA 1
ATOM 641 C C . ALA A 1 87 ? 14.189 -1.457 -14.903 1.00 56.38 87 ALA A C 1
ATOM 643 O O . ALA A 1 87 ? 15.186 -1.801 -15.508 1.00 56.38 87 ALA A O 1
ATOM 644 N N . GLY A 1 88 ? 13.015 -2.056 -15.102 1.00 60.09 88 GLY A N 1
ATOM 645 C CA . GLY A 1 88 ? 12.815 -3.099 -16.101 1.00 60.09 88 GLY A CA 1
ATOM 646 C C . GLY A 1 88 ? 11.829 -2.659 -17.171 1.00 60.09 88 GLY A C 1
ATOM 647 O O . GLY A 1 88 ? 10.717 -2.241 -16.847 1.00 60.09 88 GLY A O 1
ATOM 648 N N . VAL A 1 89 ? 12.190 -2.803 -18.445 1.00 63.72 89 VAL A N 1
ATOM 649 C CA . VAL A 1 89 ? 11.250 -2.646 -19.559 1.00 63.72 89 VAL A CA 1
ATOM 650 C C . VAL A 1 89 ? 10.912 -4.034 -20.076 1.00 63.72 89 VAL A C 1
ATOM 652 O O . VAL A 1 89 ? 11.767 -4.761 -20.561 1.00 63.72 89 VAL A O 1
ATOM 655 N N . ARG A 1 90 ? 9.643 -4.438 -19.930 1.00 67.69 90 ARG A N 1
ATOM 656 C CA . ARG A 1 90 ? 9.162 -5.785 -20.311 1.00 67.69 90 ARG A CA 1
ATOM 657 C C . ARG A 1 90 ? 9.937 -6.935 -19.637 1.00 67.69 90 ARG A C 1
ATOM 659 O O . ARG A 1 90 ? 10.073 -8.003 -20.217 1.00 67.69 90 ARG A O 1
ATOM 666 N N . GLY A 1 91 ? 10.420 -6.721 -18.412 1.00 67.62 91 GLY A N 1
ATOM 667 C CA . GLY A 1 91 ? 11.205 -7.714 -17.666 1.00 67.62 91 GLY A CA 1
ATOM 668 C C . GLY A 1 91 ? 12.677 -7.805 -18.082 1.00 67.62 91 GLY A C 1
ATOM 669 O O . GLY A 1 91 ? 13.420 -8.565 -17.470 1.00 67.62 91 GLY A O 1
ATOM 670 N N . LEU A 1 92 ? 13.102 -7.016 -19.071 1.00 69.50 92 LEU A N 1
ATOM 671 C CA . LEU A 1 92 ? 14.500 -6.844 -19.447 1.00 69.50 92 LEU A CA 1
ATOM 672 C C . LEU A 1 92 ? 15.090 -5.657 -18.699 1.00 69.50 92 LEU A C 1
ATOM 674 O O . LEU A 1 92 ? 14.376 -4.694 -18.390 1.00 69.50 92 LEU A O 1
ATOM 678 N N . ARG A 1 93 ? 16.399 -5.691 -18.445 1.00 66.94 93 ARG A N 1
ATOM 679 C CA . ARG A 1 93 ? 17.101 -4.482 -18.007 1.00 66.94 93 ARG A CA 1
ATOM 680 C C . ARG A 1 93 ? 16.998 -3.419 -19.107 1.00 66.94 93 ARG A C 1
ATOM 682 O O . ARG A 1 93 ? 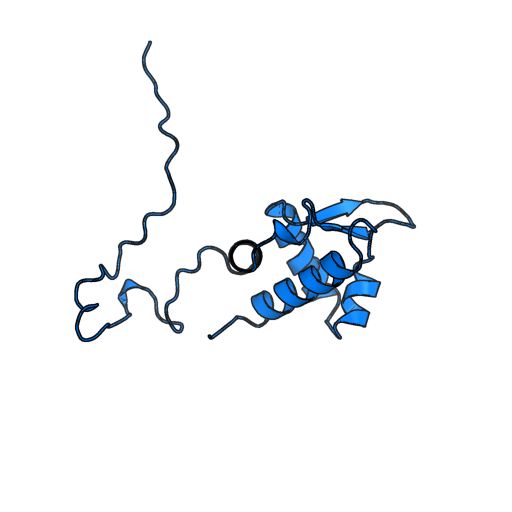16.874 -3.772 -20.284 1.00 66.94 93 ARG A O 1
ATOM 689 N N . PRO A 1 94 ? 17.060 -2.119 -18.782 1.00 68.31 94 PRO A N 1
ATOM 690 C CA . PRO A 1 94 ? 16.908 -1.071 -19.784 1.00 68.31 94 PRO A CA 1
ATOM 691 C C . PRO A 1 94 ? 18.018 -1.187 -20.835 1.00 68.31 94 PRO A C 1
ATOM 693 O O . PRO A 1 94 ? 17.752 -1.025 -22.021 1.00 68.31 94 PRO A O 1
ATOM 696 N N . GLU A 1 95 ? 19.211 -1.610 -20.398 1.00 69.81 95 GLU A N 1
ATOM 697 C CA . GLU A 1 95 ? 20.386 -1.883 -21.232 1.00 69.81 95 GLU A CA 1
ATOM 698 C C . GLU A 1 95 ? 20.201 -3.046 -22.221 1.00 69.81 95 GLU A C 1
ATOM 700 O O . GLU A 1 95 ? 20.839 -3.076 -23.268 1.00 69.81 95 GLU A O 1
ATOM 705 N N . GLU A 1 96 ? 19.300 -3.982 -21.921 1.00 71.94 96 GLU A N 1
ATOM 706 C CA . GLU A 1 96 ? 18.995 -5.160 -22.745 1.00 71.94 96 GLU A CA 1
ATOM 707 C C . GLU A 1 96 ? 17.771 -4.935 -23.648 1.00 71.94 96 GLU A C 1
ATOM 709 O O . GLU A 1 96 ? 17.417 -5.788 -24.466 1.00 71.94 96 GLU A O 1
ATOM 714 N N . THR A 1 97 ? 17.097 -3.791 -23.507 1.00 74.19 97 THR A N 1
ATOM 715 C CA . THR A 1 97 ? 15.867 -3.503 -24.240 1.00 74.19 97 THR A CA 1
ATOM 716 C C . THR A 1 97 ? 16.191 -2.915 -25.608 1.00 74.19 97 THR A C 1
ATOM 718 O O . THR A 1 97 ? 16.802 -1.854 -25.710 1.00 74.19 97 THR A O 1
ATOM 721 N N . LYS A 1 98 ? 15.738 -3.580 -26.676 1.00 73.75 98 LYS A N 1
ATOM 722 C CA . LYS A 1 98 ? 15.822 -3.059 -28.047 1.00 73.75 98 LYS A CA 1
ATOM 723 C C . LYS A 1 98 ? 14.528 -2.352 -28.430 1.00 73.75 98 LYS A C 1
ATOM 725 O O . LYS A 1 98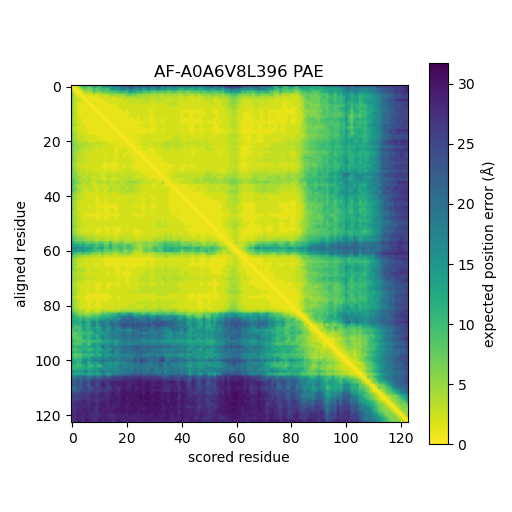 ? 13.439 -2.895 -28.235 1.00 73.75 98 LYS A O 1
ATOM 730 N N . TYR A 1 99 ? 14.666 -1.160 -28.995 1.00 74.88 99 TYR A N 1
ATOM 731 C CA . TYR A 1 99 ? 13.569 -0.377 -29.549 1.00 74.88 99 TYR A CA 1
ATOM 732 C C . TYR A 1 99 ? 13.769 -0.232 -31.055 1.00 74.88 99 TYR A C 1
ATOM 734 O O . TYR A 1 99 ? 14.894 -0.066 -31.513 1.00 74.88 99 TYR A O 1
ATOM 742 N N . GLU A 1 100 ? 12.679 -0.292 -31.812 1.00 80.31 100 GLU A N 1
ATOM 743 C CA . GLU A 1 100 ? 12.697 -0.114 -33.266 1.00 80.31 100 GLU A CA 1
ATOM 744 C C . GLU A 1 100 ? 12.110 1.252 -33.655 1.00 80.31 100 GLU A C 1
ATOM 746 O O . GLU A 1 100 ? 11.312 1.844 -32.918 1.00 80.31 100 GLU A O 1
ATOM 751 N N . GLY A 1 101 ? 12.488 1.752 -34.835 1.00 80.88 101 GLY A N 1
ATOM 752 C CA . GLY A 1 101 ? 11.965 2.995 -35.403 1.00 80.88 101 GLY A CA 1
ATOM 753 C C . GLY A 1 101 ? 12.445 4.245 -34.662 1.00 80.88 101 GLY A C 1
ATOM 754 O O . GLY A 1 101 ? 13.602 4.355 -34.274 1.00 80.88 101 GLY A O 1
ATOM 755 N N . ALA A 1 102 ? 11.549 5.210 -34.437 1.00 81.56 102 ALA A N 1
ATOM 756 C CA . ALA A 1 102 ? 11.894 6.509 -33.842 1.00 81.56 102 ALA A CA 1
ATOM 757 C C . ALA A 1 102 ? 12.514 6.430 -32.428 1.00 81.56 102 ALA A C 1
ATOM 759 O O . ALA A 1 102 ? 13.108 7.399 -31.959 1.00 81.56 102 ALA A O 1
ATOM 760 N N . ALA A 1 103 ? 12.372 5.292 -31.746 1.00 75.88 103 ALA A N 1
ATOM 761 C CA . ALA A 1 103 ? 12.870 5.059 -30.395 1.00 75.88 103 ALA A CA 1
ATOM 762 C C . ALA A 1 103 ? 14.257 4.384 -30.350 1.00 75.88 103 ALA A C 1
ATOM 764 O O . ALA A 1 103 ? 14.769 4.154 -29.257 1.00 75.88 103 ALA A O 1
ATOM 765 N N . GLU A 1 104 ? 14.878 4.096 -31.500 1.00 80.25 104 GLU A N 1
ATOM 766 C CA . GLU A 1 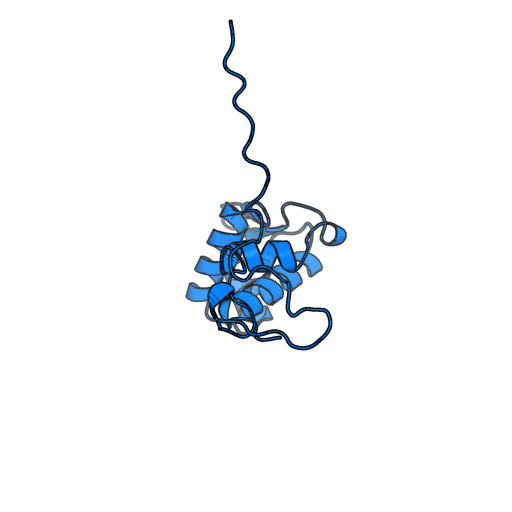104 ? 16.184 3.418 -31.592 1.00 80.25 104 GLU A CA 1
ATOM 767 C C . GLU A 1 104 ? 17.301 4.147 -30.819 1.00 80.25 104 GLU A C 1
ATOM 769 O O . GLU A 1 104 ? 18.191 3.514 -30.260 1.00 80.25 104 GLU A O 1
ATOM 774 N N . ASN A 1 105 ? 17.215 5.478 -30.709 1.00 74.81 105 ASN A N 1
ATOM 775 C CA . ASN A 1 105 ? 18.204 6.306 -30.010 1.00 74.81 105 ASN A CA 1
ATOM 776 C C . ASN A 1 105 ? 17.934 6.486 -28.508 1.00 74.81 105 ASN A C 1
ATOM 778 O O . ASN A 1 105 ? 18.627 7.273 -27.858 1.00 74.81 105 ASN A O 1
ATOM 782 N N . LEU A 1 106 ? 16.921 5.823 -27.937 1.00 69.56 106 LEU A N 1
ATOM 783 C CA . LEU A 1 106 ? 16.721 5.870 -26.490 1.00 69.56 106 LEU A CA 1
ATOM 784 C C . LEU A 1 106 ? 17.941 5.233 -25.804 1.00 69.56 106 LEU A C 1
ATOM 786 O O . LEU A 1 106 ? 18.224 4.058 -26.045 1.00 69.56 106 LEU A O 1
ATOM 790 N N . PRO A 1 107 ? 18.678 5.971 -24.953 1.00 59.09 107 PRO A N 1
ATOM 791 C CA . PRO A 1 107 ? 19.859 5.428 -24.308 1.00 59.09 107 PRO A CA 1
ATOM 792 C C . PRO A 1 107 ? 19.440 4.283 -23.391 1.00 59.09 107 PRO A C 1
ATOM 794 O O . PRO A 1 107 ? 18.722 4.482 -22.409 1.00 59.09 107 PRO A O 1
ATOM 797 N N . ALA A 1 108 ? 19.942 3.088 -23.694 1.00 56.56 108 ALA A N 1
ATOM 798 C CA . ALA A 1 108 ? 19.677 1.875 -22.932 1.00 56.56 108 ALA A CA 1
ATOM 799 C C . ALA A 1 108 ? 20.126 2.001 -21.451 1.00 56.56 108 ALA A C 1
ATOM 801 O O . ALA A 1 108 ? 19.674 1.260 -20.593 1.00 56.56 108 ALA A O 1
ATOM 802 N N . SER A 1 109 ? 20.967 2.985 -21.111 1.00 53.19 109 SER A N 1
ATOM 803 C CA . SER A 1 109 ? 21.572 3.175 -19.783 1.00 53.19 109 SER A CA 1
ATOM 804 C C . SER A 1 109 ? 21.173 4.468 -19.046 1.00 53.19 109 SER A C 1
ATOM 806 O O . SER A 1 109 ? 21.783 4.798 -18.029 1.00 53.19 109 SER A O 1
ATOM 808 N N . GLY A 1 110 ? 20.181 5.232 -19.519 1.00 53.06 110 GLY A N 1
ATOM 809 C CA . GLY A 1 110 ? 20.083 6.655 -19.163 1.00 53.06 110 GLY A CA 1
ATOM 810 C C . GLY A 1 110 ? 18.731 7.179 -18.691 1.00 53.06 110 GLY A C 1
ATOM 811 O O . GLY A 1 110 ? 18.333 8.244 -19.153 1.00 53.06 110 GLY A O 1
ATOM 812 N N . TRP A 1 111 ? 18.025 6.515 -17.767 1.00 51.56 111 TRP A N 1
ATOM 813 C CA . TRP A 1 111 ? 17.008 7.248 -16.999 1.00 51.56 111 TRP A CA 1
ATOM 814 C C . TRP A 1 111 ? 17.714 8.015 -15.875 1.00 51.56 111 TRP A C 1
ATOM 816 O O . TRP A 1 111 ? 18.347 7.377 -15.028 1.00 51.56 111 TRP A O 1
ATOM 826 N N . PRO A 1 112 ? 17.644 9.357 -15.813 1.00 45.12 112 PRO A N 1
ATOM 827 C CA . PRO A 1 112 ? 18.233 10.088 -14.707 1.00 45.12 112 PRO A CA 1
ATOM 828 C C . PRO A 1 112 ? 17.484 9.709 -13.426 1.00 45.12 112 PRO A C 1
ATOM 830 O O . PRO A 1 112 ? 16.342 10.108 -13.194 1.00 45.12 112 PRO A O 1
ATOM 833 N N . SER A 1 113 ? 18.130 8.908 -12.578 1.00 49.19 113 SER A N 1
ATOM 834 C CA . SER A 1 113 ? 17.827 8.854 -11.148 1.00 49.19 113 SER A CA 1
ATOM 835 C C . SER A 1 113 ? 17.740 10.300 -10.654 1.00 49.19 113 SER A C 1
ATOM 837 O O . SER A 1 113 ? 18.662 11.065 -10.934 1.00 49.19 113 SER A O 1
ATOM 839 N N . GLY A 1 114 ? 16.608 10.653 -10.029 1.00 47.47 114 GLY A N 1
ATOM 840 C CA . GLY A 1 114 ? 16.134 12.019 -9.762 1.00 47.47 114 GLY A CA 1
ATOM 841 C C . GLY A 1 114 ? 17.154 13.010 -9.178 1.00 47.47 114 GLY A C 1
ATOM 842 O O . GLY A 1 114 ? 18.277 12.637 -8.843 1.00 47.47 114 GLY A O 1
ATOM 843 N N . PRO A 1 115 ? 16.779 14.296 -9.050 1.00 40.91 115 PRO A N 1
ATOM 844 C CA . PRO A 1 115 ? 17.726 15.375 -8.785 1.00 40.91 115 PRO A CA 1
ATOM 845 C C . PRO A 1 115 ? 18.585 15.064 -7.555 1.00 40.91 115 PRO A C 1
ATOM 847 O O . PRO A 1 115 ? 18.092 15.021 -6.427 1.00 40.91 115 PRO A O 1
ATOM 850 N N . ARG A 1 116 ? 19.889 14.842 -7.774 1.00 41.69 116 ARG A N 1
ATOM 851 C CA . ARG A 1 116 ? 20.880 14.856 -6.697 1.00 41.69 116 ARG A CA 1
ATOM 852 C C . ARG A 1 116 ? 20.833 16.258 -6.118 1.00 41.69 116 ARG A C 1
ATOM 854 O O . ARG A 1 116 ? 21.225 17.206 -6.792 1.00 41.69 116 ARG A O 1
ATOM 861 N N . SER A 1 117 ? 20.326 16.389 -4.894 1.00 44.38 117 SER A N 1
ATOM 862 C CA . SER A 1 117 ? 20.398 17.635 -4.140 1.00 44.38 117 SER A CA 1
ATOM 863 C C . SER A 1 117 ? 21.846 18.119 -4.170 1.00 44.38 117 SER A C 1
ATOM 865 O O . SER A 1 117 ? 22.735 17.460 -3.616 1.00 44.38 117 SER A O 1
ATOM 867 N N . ALA A 1 118 ? 22.083 19.234 -4.855 1.00 41.38 118 ALA A N 1
ATOM 868 C CA . ALA A 1 118 ? 23.348 19.930 -4.815 1.00 41.38 118 ALA A CA 1
ATOM 869 C C . ALA A 1 118 ? 23.588 20.338 -3.358 1.00 41.38 118 ALA A C 1
ATOM 871 O O . ALA A 1 118 ? 22.941 21.241 -2.835 1.00 41.38 118 ALA A O 1
ATOM 872 N N . ARG A 1 119 ? 24.489 19.629 -2.675 1.00 44.81 119 ARG A N 1
ATOM 873 C CA . ARG A 1 119 ? 25.128 20.165 -1.478 1.00 44.81 119 ARG A CA 1
ATOM 874 C C . ARG A 1 119 ? 26.081 21.248 -1.959 1.00 44.81 119 ARG A C 1
ATOM 876 O O . ARG A 1 119 ? 27.210 20.964 -2.345 1.00 44.81 119 ARG A O 1
ATOM 883 N N . SER A 1 120 ? 25.594 22.479 -1.965 1.00 41.66 120 SER A N 1
ATOM 884 C CA . SER A 1 120 ? 26.409 23.684 -1.980 1.00 41.66 120 SER A CA 1
ATOM 885 C C . SER A 1 120 ? 27.204 23.741 -0.675 1.00 41.66 120 SER A C 1
ATOM 887 O O . SER A 1 120 ? 26.746 24.218 0.357 1.00 41.66 120 SER A O 1
ATOM 889 N N . SER A 1 121 ? 28.415 2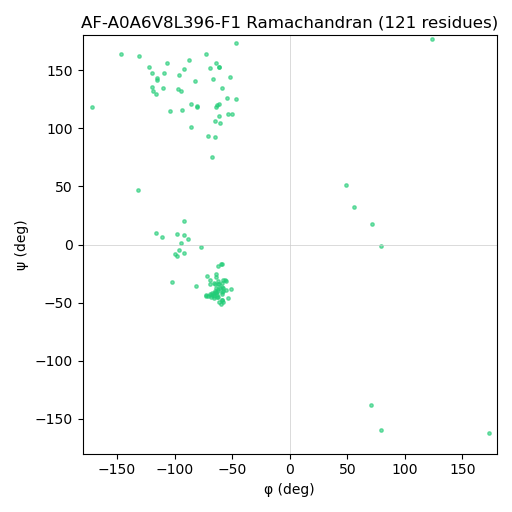3.196 -0.728 1.00 45.84 121 SER A N 1
ATOM 890 C CA . SER A 1 121 ? 29.531 23.679 0.075 1.00 45.84 121 SER A CA 1
ATOM 891 C C . SER A 1 121 ? 30.077 24.901 -0.649 1.00 45.84 121 SER A C 1
ATOM 893 O O . SER A 1 121 ? 30.477 24.754 -1.799 1.00 45.84 121 SER A O 1
ATOM 895 N N . THR A 1 122 ? 30.046 26.083 -0.028 1.00 51.31 122 THR A N 1
ATOM 896 C CA . THR A 1 122 ? 31.115 27.101 -0.082 1.00 51.31 122 THR A CA 1
ATOM 897 C C . THR A 1 122 ? 30.806 28.218 0.927 1.00 51.31 122 THR A C 1
ATOM 899 O O . THR A 1 122 ? 29.817 28.920 0.757 1.00 51.31 122 THR A O 1
ATOM 902 N N . ARG A 1 123 ? 31.731 28.356 1.890 1.00 48.59 123 ARG A N 1
ATOM 903 C CA . ARG A 1 123 ? 32.089 29.510 2.746 1.00 48.59 123 ARG A CA 1
ATOM 904 C C . ARG A 1 123 ? 31.092 30.067 3.756 1.00 48.59 123 ARG A C 1
ATOM 906 O O . ARG A 1 123 ? 30.084 30.675 3.355 1.00 48.59 123 ARG A O 1
#

Secondary structure (DSSP, 8-state):
----HHHHHHHHHHHHHHHHTTS-B-HHHHHHHTT--HHHHHHHHHHHHHTTSEEEE-STT-EEEESS-GGG--HHHHHHHHH-S---BTTB-GGG----GGGTTS-TT----S---------

Solvent-accessible surface area (backbone atoms only — not comparable to full-atom values): 7527 Å² total; per-residue (Å²): 133,93,69,52,75,67,38,52,50,44,51,52,51,50,50,53,29,46,75,46,53,89,45,69,43,35,66,65,56,50,20,62,77,67,77,43,64,54,75,58,50,54,54,46,53,50,31,31,36,75,64,56,53,32,42,77,48,83,66,96,90,28,23,35,23,54,60,57,62,59,93,77,64,49,69,72,56,54,37,40,40,69,70,36,77,88,60,54,53,95,84,30,48,40,68,72,51,85,55,72,74,97,48,53,79,59,64,39,85,63,78,79,76,69,87,76,78,78,80,80,82,80,135

InterPro domains:
  IPR000944 Transcription regulator Rrf2 [PF02082] (3-91)
  IPR000944 Transcription regulator Rrf2 [PS51197] (2-123)
  IPR000944 Transcription regulator Rrf2 [PTHR33221] (1-91)
  IPR000944 Transcription regulator Rrf2 [TIGR00738] (1-94)
  IPR030489 Transcription regulator Rrf2-type, conserved site [PS01332] (48-66)
  IPR036388 Winged helix-like DNA-binding domain superfamily [G3DSA:1.10.10.10] (1-111)
  IPR036390 Winged helix DNA-binding domain superfamily [SSF46785] (3-95)

Mean predicted aligned error: 10.41 Å

Foldseek 3Di:
DDAPPLLVLLVQLQVVQLVQPPAFDALVRSCVVRVHDSVSSVVLVVLCVVLQQWDWDDDPSTGIHGSDHSVPDDSVSSSCSGVNPPQDDVNHGLLPDADDDPCRPPPSPDDPPDDDPPPDDDD

Nearest PDB structures (foldseek):
  2y75-assembly1_E  TM=9.386E-01  e=7.632E-08  Bacillus subtilis
  7zpn-assembly1_B  TM=9.415E-01  e=4.537E-07  Dinoroseobacter shibae DFL 12 = DSM 16493
  4cic-assembly1_B  TM=8.871E-01  e=2.360E-07  Thermincola potens JR
  3t8t-assembly1_A-2  TM=8.241E-01  e=1.106E-06  Staphylococcus aureus subsp. aureus Mu50
  6hse-assembly1_A  TM=8.834E-01  e=4.885E-06  Streptomyces venezuelae ATCC 10712

Radius of gyration: 18.22 Å; Cα contacts (8 Å, |Δi|>4): 141; chains: 1; bounding box: 45×43×55 Å

pLDDT: mean 82.23, std 17.5, range [40.91, 98.25]

Organism: NCBI:txid1076125

Sequence (123 aa):
MQISARGDYAVRAALSLASAYPSLMSAQAIAQDQDMPRKFLEAVLADLRRAGIVRAQRGAEGGYTLANPPREVTIGAILRAVDGPLAGVRGLRPEETKYEGAAENLPASGWPSGPRSARSSTR